Protein AF-A0A6M0L3K2-F1 (afdb_monomer_lite)

Foldseek 3Di:
DPPVVVVVVVVVVVVVVVVVVVVVVLVVVVVVVLVVLLVCLVLLVVCLVVCCVQLVLLSQQLCLPSVDPPVPSPLVVVLVQKDFDDPVSLVSNVVSVVCCLVPNDPSVVVSVLSQLVNLVSSCCCVPPVCPRDPVVVLSVCCNVPPVSVCVSSVRRIGGD

Secondary structure (DSSP, 8-state):
--HHHHHHHHHHHHHHHHHHHHHHHHHHHHHHHHHHHHHTHHHHHHHHHHHTTT-HHHHHHHHHHHT---TT--HHHHHHHEEEPPHHHHHHHHHHHHHHHHH--HHHHHHHHHHHHHHHHHHHHHHHSS----HHHHHHHHHH-HHHHHHHHTT-EEE-

Structure (mmCIF, N/CA/C/O backbone):
data_AF-A0A6M0L3K2-F1
#
_entry.id   AF-A0A6M0L3K2-F1
#
loop_
_atom_site.group_PDB
_atom_site.id
_atom_site.type_symbol
_atom_site.label_atom_id
_atom_site.label_alt_id
_atom_site.label_comp_id
_atom_site.label_asym_id
_atom_site.label_entity_id
_atom_site.label_seq_id
_atom_site.pdbx_PDB_ins_code
_atom_site.Cartn_x
_atom_site.Cartn_y
_atom_site.Cartn_z
_atom_site.occupancy
_atom_site.B_iso_or_equiv
_atom_site.auth_seq_id
_atom_site.auth_comp_id
_atom_site.auth_asym_id
_atom_site.auth_atom_id
_atom_site.pdbx_PDB_model_num
ATOM 1 N N . MET A 1 1 ? 37.541 -5.370 -39.961 1.00 58.31 1 MET A N 1
ATOM 2 C CA . MET A 1 1 ? 36.254 -4.844 -39.456 1.00 58.31 1 MET A CA 1
ATOM 3 C C . MET A 1 1 ? 36.089 -3.457 -40.058 1.00 58.31 1 MET A C 1
ATOM 5 O O . MET A 1 1 ? 36.975 -2.643 -39.844 1.00 58.31 1 MET A O 1
ATOM 9 N N . ASN A 1 2 ? 35.076 -3.209 -40.896 1.00 75.19 2 ASN A N 1
ATOM 10 C CA . ASN A 1 2 ? 34.897 -1.881 -41.502 1.00 75.19 2 ASN A CA 1
ATOM 11 C C . ASN A 1 2 ? 34.594 -0.849 -40.405 1.00 75.19 2 ASN A C 1
ATOM 13 O O . ASN A 1 2 ? 33.844 -1.154 -39.478 1.00 75.19 2 ASN A O 1
ATOM 17 N N . ASN A 1 3 ? 35.125 0.372 -40.529 1.00 82.06 3 ASN A N 1
ATOM 18 C CA . ASN A 1 3 ? 34.902 1.465 -39.567 1.00 82.06 3 ASN A CA 1
ATOM 19 C C . ASN A 1 3 ? 33.404 1.706 -39.289 1.00 82.06 3 ASN A C 1
ATOM 21 O O . ASN A 1 3 ? 33.018 2.002 -38.161 1.00 82.06 3 ASN A O 1
ATOM 25 N N . ALA A 1 4 ? 32.547 1.482 -40.292 1.00 82.12 4 ALA A N 1
ATOM 26 C CA . ALA A 1 4 ? 31.093 1.529 -40.154 1.00 82.12 4 ALA A CA 1
ATOM 27 C C . ALA A 1 4 ? 30.535 0.458 -39.194 1.00 82.12 4 ALA A C 1
ATOM 29 O O . ALA A 1 4 ? 29.686 0.757 -38.361 1.00 82.12 4 ALA A O 1
ATOM 30 N N . SER A 1 5 ? 31.035 -0.779 -39.257 1.00 84.06 5 SER A N 1
ATOM 31 C CA . SER A 1 5 ? 30.609 -1.871 -38.371 1.00 84.06 5 SER A CA 1
ATOM 32 C C . SER A 1 5 ? 31.035 -1.628 -36.920 1.00 84.06 5 SER A C 1
ATO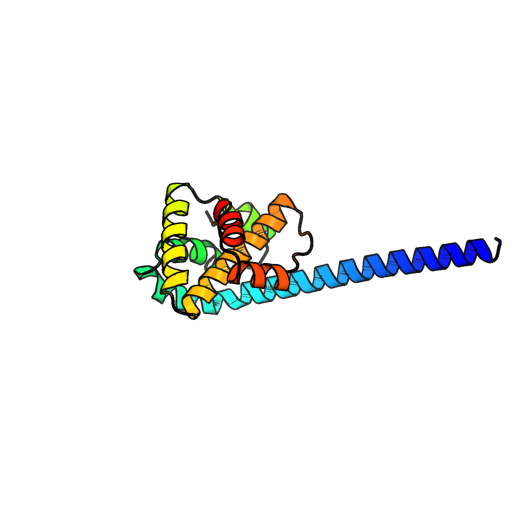M 34 O O . SER A 1 5 ? 30.291 -1.956 -36.000 1.00 84.06 5 SER A O 1
ATOM 36 N N . PHE A 1 6 ? 32.207 -1.018 -36.713 1.00 87.38 6 PHE A N 1
ATOM 37 C CA . PHE A 1 6 ? 32.674 -0.621 -35.383 1.00 87.38 6 PHE A CA 1
ATOM 38 C C . PHE A 1 6 ? 31.816 0.507 -34.791 1.00 87.38 6 PHE A C 1
ATOM 40 O O . PHE A 1 6 ? 31.393 0.410 -33.645 1.00 87.38 6 PHE A O 1
ATOM 47 N N . LEU A 1 7 ? 31.473 1.528 -35.585 1.00 89.25 7 LEU A N 1
ATOM 48 C CA . LEU A 1 7 ? 30.581 2.611 -35.150 1.00 89.25 7 LEU A CA 1
ATOM 49 C C . LEU A 1 7 ? 29.188 2.103 -34.758 1.00 89.25 7 LEU A C 1
ATOM 51 O O . LEU A 1 7 ? 28.664 2.498 -33.719 1.00 89.25 7 LEU A O 1
ATOM 55 N N . ILE A 1 8 ? 28.611 1.191 -35.546 1.00 90.44 8 ILE A N 1
ATOM 56 C CA . ILE A 1 8 ? 27.312 0.575 -35.231 1.00 90.44 8 ILE A CA 1
ATOM 57 C C . ILE A 1 8 ? 27.387 -0.196 -33.906 1.00 90.44 8 ILE A C 1
ATOM 59 O O . ILE A 1 8 ? 26.495 -0.061 -33.068 1.00 90.44 8 ILE A O 1
ATOM 63 N N . LEU A 1 9 ? 28.469 -0.951 -33.681 1.00 89.88 9 LEU A N 1
ATOM 64 C CA . LEU A 1 9 ? 28.700 -1.654 -32.419 1.00 89.88 9 LEU A CA 1
ATOM 65 C C . LEU A 1 9 ? 28.785 -0.672 -31.238 1.00 89.88 9 LEU A C 1
ATOM 67 O O . LEU A 1 9 ? 28.125 -0.886 -30.225 1.00 89.88 9 LEU A O 1
ATOM 71 N N . CYS A 1 10 ? 29.539 0.423 -31.368 1.00 89.62 10 CYS A N 1
ATOM 72 C CA . CYS A 1 10 ? 29.669 1.436 -30.317 1.00 89.62 10 CYS A CA 1
ATOM 73 C C . CYS A 1 10 ? 28.333 2.107 -29.968 1.00 89.62 10 CYS A C 1
ATOM 75 O O . CYS A 1 10 ? 28.035 2.305 -28.787 1.00 89.62 10 CYS A O 1
ATOM 77 N N . ILE A 1 11 ? 27.509 2.422 -30.972 1.00 91.31 11 ILE A N 1
ATOM 78 C CA . ILE A 1 11 ? 26.171 2.992 -30.761 1.00 91.31 11 ILE A CA 1
ATOM 79 C C . ILE A 1 11 ? 25.283 1.982 -30.031 1.00 91.31 11 ILE A C 1
ATOM 81 O O . ILE A 1 11 ? 24.643 2.328 -29.039 1.00 91.31 11 ILE A O 1
ATOM 85 N N . PHE A 1 12 ? 25.284 0.721 -30.471 1.00 92.50 12 PHE A N 1
ATOM 86 C CA . PHE A 1 12 ? 24.485 -0.328 -29.843 1.00 92.50 12 PHE A CA 1
ATOM 87 C C . PHE A 1 12 ? 24.878 -0.545 -28.377 1.00 92.50 12 PHE A C 1
ATOM 89 O O . PHE A 1 12 ? 24.018 -0.559 -27.498 1.00 92.50 12 PHE A O 1
ATOM 96 N N . VAL A 1 13 ? 26.180 -0.636 -28.097 1.00 92.06 13 VAL A N 1
ATOM 97 C CA . VAL A 1 13 ? 26.710 -0.784 -26.737 1.00 92.06 13 VAL A CA 1
ATOM 98 C C . VAL A 1 13 ? 26.298 0.401 -25.860 1.00 92.06 13 VAL A 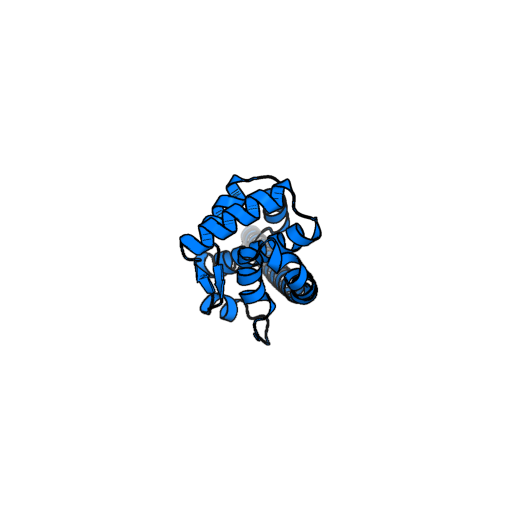C 1
ATOM 100 O O . VAL A 1 13 ? 25.802 0.193 -24.754 1.00 92.06 13 VAL A O 1
ATOM 103 N N . THR A 1 14 ? 26.412 1.631 -26.366 1.00 90.31 14 THR A N 1
ATOM 104 C CA . THR A 1 14 ? 25.985 2.841 -25.642 1.00 90.31 14 THR A CA 1
ATOM 105 C C . THR A 1 14 ? 24.496 2.803 -25.290 1.00 90.31 14 THR A C 1
ATOM 107 O O . THR A 1 14 ? 24.129 3.093 -24.153 1.00 90.31 14 THR A O 1
ATOM 110 N N . ILE A 1 15 ? 23.633 2.393 -26.226 1.00 92.00 15 ILE A N 1
ATOM 111 C CA . ILE A 1 15 ? 22.187 2.271 -25.981 1.00 92.00 15 ILE A CA 1
ATOM 112 C C . ILE A 1 15 ? 21.904 1.208 -24.914 1.00 92.00 15 ILE A C 1
ATOM 114 O O . ILE A 1 15 ? 21.104 1.446 -24.010 1.00 92.00 15 ILE A O 1
ATOM 118 N N . VAL A 1 16 ? 22.570 0.052 -24.982 1.00 91.19 16 VAL A N 1
ATOM 119 C CA . VAL A 1 16 ? 22.402 -1.022 -23.991 1.00 91.19 16 VAL A CA 1
ATOM 120 C C . VAL A 1 16 ? 22.804 -0.545 -22.595 1.00 91.19 16 VAL A C 1
ATOM 122 O O . VAL A 1 16 ? 22.042 -0.742 -21.646 1.00 91.19 16 VAL A O 1
ATOM 125 N N . PHE A 1 17 ? 23.953 0.125 -22.465 1.00 90.00 17 PHE A N 1
ATOM 126 C CA . PHE A 1 17 ? 24.386 0.698 -21.189 1.00 90.00 17 PHE A CA 1
ATOM 127 C C . PHE A 1 17 ? 23.417 1.764 -20.678 1.00 90.00 17 PHE A C 1
ATOM 129 O O . PHE A 1 17 ? 23.068 1.737 -19.504 1.00 90.00 17 PHE A O 1
ATOM 136 N N . TYR A 1 18 ? 22.916 2.641 -21.549 1.00 87.12 18 TYR A N 1
ATOM 137 C CA . TYR A 1 18 ? 21.934 3.663 -21.182 1.00 87.12 18 TYR A CA 1
ATOM 138 C C . TYR A 1 18 ? 20.624 3.058 -20.651 1.00 87.12 18 TYR A C 1
ATOM 140 O O . TYR A 1 18 ? 20.119 3.461 -19.603 1.00 87.12 18 TYR A O 1
ATOM 148 N N . VAL A 1 19 ? 20.083 2.042 -21.333 1.00 85.06 19 VAL A N 1
ATOM 149 C CA . VAL A 1 19 ? 18.868 1.339 -20.886 1.00 85.06 19 VAL A CA 1
ATOM 150 C C . VAL A 1 19 ? 19.107 0.615 -19.559 1.00 85.06 19 VAL A C 1
ATOM 152 O O . VAL A 1 19 ? 18.236 0.620 -18.681 1.00 85.06 19 VAL A O 1
ATOM 155 N N . TRP A 1 20 ? 20.279 -0.000 -19.387 1.00 84.62 20 TRP A N 1
ATOM 156 C CA . TRP A 1 20 ? 20.638 -0.667 -18.139 1.00 84.62 20 TRP A CA 1
ATOM 157 C C . TRP A 1 20 ? 20.762 0.327 -16.981 1.00 84.62 20 TRP A C 1
ATOM 159 O O . TRP A 1 20 ? 20.172 0.095 -15.924 1.00 84.62 20 TRP A O 1
ATOM 169 N N . ASP A 1 21 ? 21.448 1.446 -17.189 1.00 81.75 21 ASP A N 1
ATOM 170 C CA . ASP A 1 21 ? 21.646 2.486 -16.184 1.00 81.75 21 ASP A CA 1
ATOM 171 C C . ASP A 1 21 ? 20.311 3.084 -15.713 1.00 81.75 21 ASP A C 1
ATOM 173 O O . ASP A 1 21 ? 20.008 3.083 -14.517 1.00 81.75 21 ASP A O 1
ATOM 177 N N . ILE A 1 22 ? 19.418 3.432 -16.649 1.00 80.88 22 ILE A N 1
ATOM 178 C CA . ILE A 1 22 ? 18.051 3.874 -16.325 1.00 80.88 22 ILE A CA 1
ATOM 179 C C . ILE A 1 22 ? 17.296 2.819 -15.512 1.00 80.88 22 ILE A C 1
ATOM 181 O O . ILE A 1 22 ? 16.577 3.151 -14.565 1.00 80.88 22 ILE A O 1
ATOM 185 N N . SER A 1 23 ? 17.432 1.542 -15.873 1.00 75.44 23 SER A N 1
ATOM 186 C CA . SER A 1 23 ? 16.787 0.444 -15.151 1.00 75.44 23 SER A CA 1
ATOM 187 C C . SER A 1 23 ? 17.298 0.335 -13.710 1.00 75.44 23 SER A C 1
ATOM 189 O O . SER A 1 23 ? 16.500 0.173 -12.784 1.00 75.44 23 SER A O 1
ATOM 191 N N . GLN A 1 24 ? 18.609 0.476 -13.490 1.00 77.75 24 GLN A N 1
ATOM 192 C CA . GLN A 1 24 ? 19.199 0.454 -12.148 1.00 77.75 24 GLN A CA 1
ATOM 193 C C . GLN A 1 24 ? 18.805 1.682 -11.328 1.00 77.75 24 GLN A C 1
ATOM 195 O O . GLN A 1 24 ? 18.387 1.533 -10.178 1.00 77.75 24 GLN A O 1
ATOM 200 N N . HIS A 1 25 ? 18.843 2.877 -11.919 1.00 75.25 25 HIS A N 1
ATOM 201 C CA . HIS A 1 25 ? 18.400 4.104 -11.261 1.00 75.25 25 HIS A CA 1
ATOM 202 C C . HIS A 1 25 ? 16.946 4.012 -10.798 1.00 75.25 25 HIS A C 1
ATOM 204 O O . HIS A 1 25 ? 16.644 4.301 -9.638 1.00 75.25 25 HIS A O 1
ATOM 210 N N . ARG A 1 26 ? 16.049 3.523 -11.661 1.00 71.75 26 ARG A N 1
ATOM 211 C CA . ARG A 1 26 ? 14.638 3.312 -11.310 1.00 71.75 26 ARG A CA 1
ATOM 212 C C . ARG A 1 26 ? 14.461 2.295 -10.181 1.00 71.75 26 ARG A C 1
ATOM 214 O O . ARG A 1 26 ? 13.671 2.531 -9.270 1.00 71.75 26 ARG A O 1
ATOM 221 N N . LYS A 1 27 ? 15.210 1.185 -10.193 1.00 72.38 27 LYS A N 1
ATOM 222 C CA . LYS A 1 27 ? 15.184 0.195 -9.099 1.00 72.38 27 LYS A CA 1
ATOM 223 C C . LYS A 1 27 ? 15.621 0.805 -7.769 1.00 72.38 27 LYS A C 1
ATOM 225 O O . LYS A 1 27 ? 14.982 0.556 -6.748 1.00 72.38 27 LYS A O 1
ATOM 230 N N . THR A 1 28 ? 16.685 1.602 -7.774 1.00 75.06 28 THR A N 1
ATOM 231 C CA . THR A 1 28 ? 17.191 2.275 -6.571 1.00 75.06 28 THR A CA 1
ATOM 232 C C . THR A 1 28 ? 16.188 3.294 -6.040 1.00 75.06 28 THR A C 1
ATOM 234 O O . THR A 1 28 ? 15.913 3.295 -4.841 1.00 75.06 28 THR A O 1
ATOM 237 N N . LEU A 1 29 ? 15.575 4.091 -6.922 1.00 74.62 29 LEU A N 1
ATOM 238 C CA . LEU A 1 29 ? 14.539 5.054 -6.547 1.00 74.62 29 LEU A CA 1
ATOM 239 C C . LEU A 1 29 ? 13.332 4.362 -5.899 1.00 74.62 29 LEU A C 1
ATOM 241 O O . LEU A 1 29 ? 12.900 4.772 -4.826 1.00 74.62 29 LEU A O 1
ATOM 245 N N . ASN A 1 30 ? 12.849 3.262 -6.482 1.00 72.00 30 ASN A N 1
ATOM 246 C CA . ASN A 1 30 ? 11.739 2.493 -5.912 1.00 72.00 30 ASN A CA 1
ATOM 247 C C . ASN A 1 30 ? 12.063 1.938 -4.525 1.00 72.00 30 ASN A C 1
ATOM 249 O O . ASN A 1 30 ? 11.224 1.996 -3.631 1.00 72.00 30 ASN A O 1
ATOM 253 N N . ARG A 1 31 ? 13.280 1.417 -4.320 1.00 75.25 31 ARG A N 1
ATOM 254 C CA . ARG A 1 31 ? 13.718 0.938 -2.999 1.00 75.25 31 ARG A CA 1
ATOM 255 C C . ARG A 1 31 ? 13.771 2.074 -1.980 1.00 75.25 31 ARG A C 1
ATOM 257 O O . ARG A 1 31 ? 13.347 1.883 -0.844 1.00 75.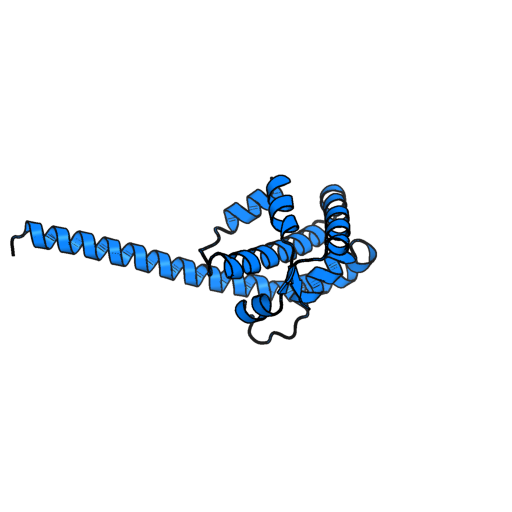25 31 ARG A O 1
ATOM 264 N N . ALA A 1 32 ? 14.269 3.244 -2.380 1.00 77.38 32 ALA A N 1
ATOM 265 C CA . ALA A 1 32 ? 14.300 4.423 -1.521 1.00 77.38 32 ALA A CA 1
ATOM 266 C C . ALA A 1 32 ? 12.881 4.895 -1.161 1.00 77.38 32 ALA A C 1
ATOM 268 O O . ALA A 1 32 ? 12.600 5.136 0.008 1.00 77.38 32 ALA A O 1
ATOM 269 N N . MET A 1 33 ? 11.970 4.945 -2.135 1.00 77.94 33 MET A N 1
ATOM 270 C CA . MET A 1 33 ? 10.567 5.308 -1.914 1.00 77.94 33 MET A CA 1
ATOM 271 C C . MET A 1 33 ? 9.851 4.313 -1.005 1.00 77.94 33 MET A C 1
ATOM 273 O O . MET A 1 33 ? 9.175 4.727 -0.071 1.00 77.94 33 MET A O 1
ATOM 277 N N . LEU A 1 34 ? 10.041 3.009 -1.221 1.00 78.50 34 LEU A N 1
ATOM 278 C CA . LEU A 1 34 ? 9.493 1.972 -0.351 1.00 78.50 34 LEU A CA 1
ATOM 279 C C . LEU A 1 34 ? 9.995 2.147 1.089 1.00 78.50 34 LEU A C 1
ATOM 281 O O . LEU A 1 34 ? 9.216 2.065 2.033 1.00 78.50 34 LEU A O 1
ATOM 285 N N . LYS A 1 35 ? 11.285 2.454 1.266 1.00 81.25 35 LYS A N 1
ATOM 286 C CA . LYS A 1 35 ? 11.860 2.735 2.585 1.00 81.25 35 LYS A CA 1
ATOM 287 C C . LYS A 1 35 ? 11.208 3.956 3.242 1.00 81.25 35 LYS A C 1
ATOM 289 O O . LYS A 1 35 ? 10.832 3.878 4.407 1.00 81.25 35 LYS A O 1
ATOM 294 N N . VAL A 1 36 ? 11.041 5.057 2.508 1.00 83.62 36 VAL A N 1
ATOM 295 C CA . VAL A 1 36 ? 10.371 6.272 3.013 1.00 83.62 36 VAL A CA 1
ATOM 296 C C . VAL A 1 36 ? 8.912 5.984 3.377 1.00 83.62 36 VAL A C 1
ATOM 298 O O . VAL A 1 36 ? 8.459 6.373 4.452 1.00 83.62 36 VAL A O 1
ATOM 301 N N . HIS A 1 37 ? 8.198 5.235 2.534 1.00 86.44 37 HIS A N 1
ATOM 302 C CA . HIS A 1 37 ? 6.824 4.793 2.782 1.00 86.44 37 HIS A CA 1
ATOM 303 C C . HIS A 1 37 ? 6.704 4.043 4.113 1.00 86.44 37 HIS A C 1
ATOM 305 O O . HIS A 1 37 ? 5.862 4.379 4.946 1.00 86.44 37 HIS A O 1
ATOM 311 N N . TRP A 1 38 ? 7.591 3.079 4.369 1.00 84.25 38 TRP A N 1
ATOM 312 C CA . TRP A 1 38 ? 7.586 2.326 5.627 1.00 84.25 38 TRP A CA 1
ATOM 313 C C . TRP A 1 38 ? 8.081 3.130 6.826 1.00 84.25 38 TRP A C 1
ATOM 315 O O . TRP A 1 38 ? 7.626 2.879 7.937 1.00 84.25 38 TRP A O 1
ATOM 325 N N . GLN A 1 39 ? 8.940 4.132 6.641 1.00 83.94 39 GLN A N 1
ATOM 326 C CA . GLN A 1 39 ? 9.288 5.068 7.716 1.00 83.94 39 GLN A CA 1
ATOM 327 C C . GLN A 1 39 ? 8.084 5.924 8.136 1.00 83.94 39 GLN A C 1
ATOM 329 O O . GLN A 1 39 ? 7.902 6.191 9.325 1.00 83.94 39 GLN A O 1
ATOM 334 N N . HIS A 1 40 ? 7.210 6.274 7.189 1.00 85.69 40 HIS A N 1
ATOM 335 C CA . HIS A 1 40 ? 5.997 7.047 7.456 1.00 85.69 40 HIS A CA 1
ATOM 336 C C . HIS A 1 40 ? 4.955 6.291 8.308 1.00 85.69 40 HIS A C 1
ATOM 338 O O . HIS A 1 40 ? 4.051 6.906 8.874 1.00 85.69 40 HIS A O 1
ATOM 344 N N . LYS A 1 41 ? 5.113 4.973 8.516 1.00 86.50 41 LYS A N 1
ATOM 345 C CA . LYS A 1 41 ? 4.198 4.168 9.349 1.00 86.50 41 LYS A CA 1
ATOM 346 C C . LYS A 1 41 ? 4.092 4.652 10.800 1.00 86.50 41 LYS A C 1
ATOM 348 O O . LYS A 1 41 ? 3.086 4.389 11.452 1.00 86.50 41 LYS A O 1
ATOM 353 N N . ILE A 1 42 ? 5.108 5.351 11.321 1.00 84.94 42 ILE A N 1
ATOM 354 C CA . ILE A 1 42 ? 5.081 5.925 12.679 1.00 84.94 42 ILE A CA 1
ATOM 355 C C . ILE A 1 42 ? 4.007 7.013 12.776 1.00 84.94 42 ILE A C 1
ATOM 357 O O . ILE A 1 42 ? 3.192 6.974 13.695 1.00 84.94 42 ILE A O 1
ATOM 361 N N . PHE A 1 43 ? 3.977 7.934 11.808 1.00 87.00 43 PHE A N 1
ATOM 362 C CA . PHE A 1 43 ? 2.953 8.976 11.713 1.00 87.00 43 PHE A CA 1
ATOM 363 C C . PHE A 1 43 ? 1.559 8.353 11.585 1.00 87.00 43 PHE A C 1
ATOM 365 O O . PHE A 1 43 ? 0.663 8.651 12.373 1.00 87.00 43 PHE A O 1
ATOM 372 N N . VAL A 1 44 ? 1.418 7.386 10.674 1.00 88.69 44 VAL A N 1
ATOM 373 C CA . VAL A 1 44 ? 0.164 6.652 10.455 1.00 88.69 44 VAL A CA 1
ATOM 374 C C . VAL A 1 44 ? -0.328 5.987 11.744 1.00 88.69 44 VAL A C 1
ATOM 376 O O . VAL A 1 44 ? -1.484 6.144 12.118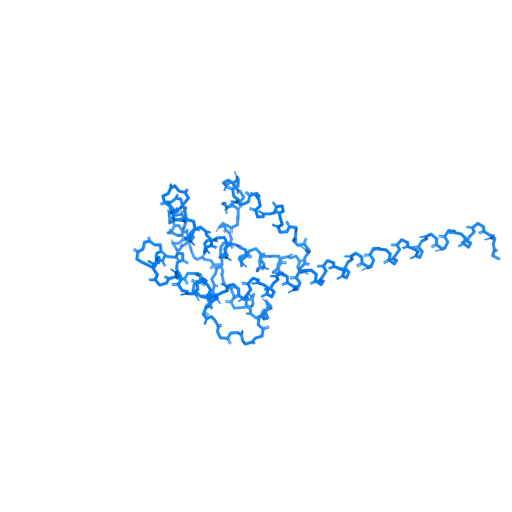 1.00 88.69 44 VAL A O 1
ATOM 379 N N . ASN A 1 45 ? 0.548 5.308 12.490 1.00 87.56 45 ASN A N 1
ATOM 380 C CA . ASN A 1 45 ? 0.187 4.650 13.750 1.00 87.56 45 ASN A CA 1
ATOM 381 C C . ASN A 1 45 ? -0.313 5.612 14.837 1.00 87.56 45 ASN A C 1
ATOM 383 O O . ASN A 1 45 ? -1.122 5.206 15.675 1.00 87.56 45 ASN A O 1
ATOM 387 N N . ILE A 1 46 ? 0.161 6.859 14.848 1.00 87.69 46 ILE A N 1
ATOM 388 C CA . IL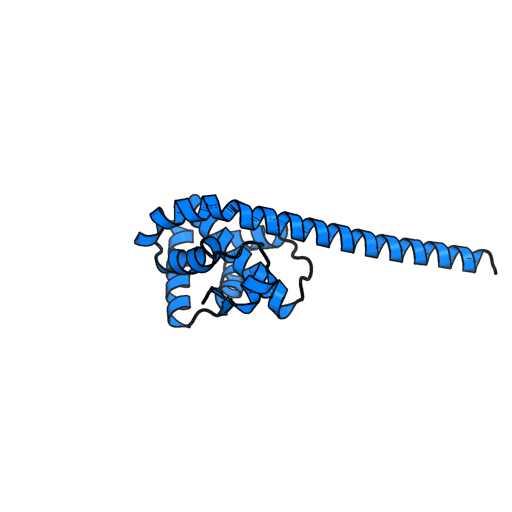E A 1 46 ? -0.313 7.884 15.785 1.00 87.69 46 ILE A CA 1
ATOM 389 C C . ILE A 1 46 ? -1.742 8.296 15.420 1.00 87.69 46 ILE A C 1
ATOM 391 O O . ILE A 1 46 ? -2.619 8.286 16.286 1.00 87.69 46 ILE A O 1
ATOM 395 N N . HIS A 1 47 ? -1.992 8.577 14.140 1.00 88.81 47 HIS A N 1
ATOM 396 C CA . HIS A 1 47 ? -3.298 9.037 13.661 1.00 88.81 47 HIS A CA 1
ATOM 397 C C . HIS A 1 47 ? -4.363 7.937 13.629 1.00 88.81 47 HIS A C 1
ATOM 399 O O . HIS A 1 47 ? -5.533 8.209 13.889 1.00 88.81 47 HIS A O 1
ATOM 405 N N . LEU A 1 48 ? -3.974 6.674 13.437 1.00 88.44 48 LEU A N 1
ATOM 406 C CA . LEU A 1 48 ? -4.906 5.542 13.472 1.00 88.44 48 LEU A CA 1
ATOM 407 C C . LEU A 1 48 ? -5.696 5.455 14.783 1.00 88.44 48 LEU A C 1
ATOM 409 O O . LEU A 1 48 ? -6.870 5.097 14.779 1.00 88.44 48 LEU A O 1
ATOM 413 N N . LYS A 1 49 ? -5.079 5.815 15.915 1.00 85.12 49 LYS A N 1
ATOM 414 C CA . LYS A 1 49 ? -5.763 5.812 17.219 1.00 85.12 49 LYS A CA 1
ATOM 415 C C . LYS A 1 49 ? -6.874 6.856 17.308 1.00 85.12 49 LYS A C 1
ATOM 417 O O . LYS A 1 49 ? -7.812 6.664 18.072 1.00 85.12 49 LYS A O 1
ATOM 422 N N . GLN A 1 50 ? -6.747 7.947 16.558 1.00 86.31 50 GLN A N 1
ATOM 423 C CA . GLN A 1 50 ? -7.690 9.063 16.563 1.00 86.31 50 GLN A CA 1
ATOM 424 C C . GLN A 1 50 ? -8.851 8.806 15.601 1.00 86.31 50 GLN A C 1
ATOM 426 O O . GLN A 1 50 ? -9.991 9.105 15.937 1.00 86.31 50 GLN A O 1
ATOM 431 N N . MET A 1 51 ? -8.576 8.197 14.443 1.00 87.81 51 MET A N 1
ATOM 432 C CA . MET A 1 51 ? -9.598 7.953 13.422 1.00 87.81 51 MET A CA 1
ATOM 433 C C . MET A 1 51 ? -10.386 6.651 13.620 1.00 87.81 51 MET A C 1
ATOM 435 O O . MET A 1 51 ? -11.412 6.473 12.978 1.00 87.81 51 MET A O 1
ATOM 439 N N . CYS A 1 52 ? -9.956 5.748 14.509 1.00 87.31 52 CYS A N 1
ATOM 440 C CA . CYS A 1 52 ? -10.601 4.443 14.721 1.00 87.31 52 CYS A CA 1
ATOM 441 C C . CYS A 1 52 ? -12.098 4.535 15.065 1.00 87.31 52 CYS A C 1
ATOM 443 O O . CYS A 1 52 ? -12.864 3.643 14.712 1.00 87.31 52 CYS A O 1
ATOM 445 N N . SER A 1 53 ? -12.531 5.615 15.720 1.00 86.12 53 SER A N 1
ATOM 446 C CA . SER A 1 53 ? -13.946 5.848 16.033 1.00 86.12 53 SER A CA 1
ATOM 447 C C . SER A 1 53 ? -14.779 6.325 14.840 1.00 86.12 53 SER A C 1
ATOM 449 O O . SER A 1 53 ? -15.989 6.122 14.849 1.00 86.12 53 SER A O 1
ATOM 451 N N . VAL A 1 54 ? -14.156 6.964 13.846 1.00 89.69 54 VAL A N 1
ATOM 452 C CA . VAL A 1 54 ? -14.832 7.577 12.688 1.00 89.69 54 VAL A CA 1
ATOM 453 C C . VAL A 1 54 ? -14.730 6.672 11.458 1.00 89.69 54 VAL A C 1
ATOM 455 O O . VAL A 1 54 ? -15.733 6.386 10.812 1.00 89.69 54 VAL A O 1
ATOM 458 N N . TYR A 1 55 ? -13.532 6.148 11.196 1.00 91.00 55 TYR A N 1
ATOM 459 C CA . TYR A 1 55 ? -13.194 5.273 10.073 1.00 91.00 55 TYR A CA 1
ATOM 460 C C . TYR A 1 55 ? -12.631 3.933 10.588 1.00 91.00 55 TYR A C 1
ATOM 462 O O . TYR A 1 55 ? -11.420 3.673 10.496 1.00 91.00 55 TYR A O 1
ATOM 470 N N . PRO A 1 56 ? -13.468 3.085 11.220 1.00 90.56 56 PRO A N 1
ATOM 471 C CA . PRO A 1 56 ? -13.018 1.860 11.876 1.00 90.56 56 PRO A CA 1
ATOM 472 C C . PRO A 1 56 ? -12.449 0.831 10.895 1.00 90.56 56 PRO A C 1
ATOM 474 O O . PRO A 1 56 ? -11.467 0.153 11.216 1.00 90.56 56 PRO A O 1
ATOM 477 N N . MET A 1 57 ? -13.022 0.707 9.696 1.00 91.44 57 MET A N 1
ATOM 478 C CA . MET A 1 57 ? -12.548 -0.245 8.701 1.00 91.44 57 MET A CA 1
ATOM 479 C C . MET A 1 57 ? -11.226 0.205 8.081 1.00 91.44 57 MET A C 1
ATOM 481 O O . MET A 1 57 ? -10.288 -0.596 8.024 1.00 91.44 57 MET A O 1
ATOM 485 N N . LEU A 1 58 ? -11.104 1.480 7.696 1.00 90.38 58 LEU A N 1
ATOM 486 C CA . LEU A 1 58 ? -9.841 2.061 7.230 1.00 90.38 58 LEU A CA 1
ATOM 487 C C . LEU A 1 58 ? -8.745 1.905 8.289 1.00 90.38 58 LEU A C 1
ATOM 489 O O . LEU A 1 58 ? -7.618 1.511 7.975 1.00 90.38 58 LEU A O 1
ATOM 493 N N . SER A 1 59 ? -9.093 2.130 9.556 1.00 91.12 59 SER A N 1
ATOM 494 C CA . SER A 1 59 ? -8.164 1.954 10.669 1.00 91.12 59 SER A CA 1
ATOM 495 C C . SER A 1 59 ? -7.682 0.517 10.795 1.00 91.12 59 SER A C 1
ATOM 497 O O . SER A 1 59 ? -6.481 0.268 10.890 1.00 91.12 59 SER A O 1
ATOM 499 N N . LYS A 1 60 ? -8.610 -0.444 10.746 1.00 90.38 60 LYS A N 1
ATOM 500 C CA . LYS A 1 60 ? -8.321 -1.879 10.834 1.00 90.38 60 LYS A CA 1
ATOM 501 C C . LYS A 1 60 ? -7.375 -2.332 9.721 1.00 90.38 60 LYS A C 1
ATOM 503 O O . LYS A 1 60 ? -6.361 -2.975 10.000 1.00 90.38 60 LYS A O 1
ATOM 508 N N . VAL A 1 61 ? -7.676 -1.996 8.465 1.00 90.06 61 VAL A N 1
ATOM 509 C CA . VAL A 1 61 ? -6.857 -2.448 7.325 1.00 90.06 61 VAL A CA 1
ATOM 510 C C . VAL A 1 61 ? -5.494 -1.780 7.307 1.00 90.06 61 VAL A C 1
ATOM 512 O O . VAL A 1 61 ? -4.495 -2.446 7.044 1.00 90.06 61 VAL A O 1
ATOM 515 N N . THR A 1 62 ? -5.418 -0.501 7.658 1.00 90.00 62 THR A N 1
ATOM 516 C CA . THR A 1 62 ? -4.149 0.226 7.694 1.00 90.00 62 THR A CA 1
ATOM 517 C C . THR A 1 62 ? -3.269 -0.263 8.840 1.00 90.00 62 THR A C 1
ATOM 519 O O . THR A 1 62 ? -2.089 -0.545 8.623 1.00 90.00 62 THR A O 1
ATOM 522 N N . ALA A 1 63 ? -3.853 -0.464 10.028 1.00 88.25 63 ALA A N 1
ATOM 523 C CA . ALA A 1 63 ? -3.163 -1.021 11.189 1.00 88.25 63 ALA A CA 1
ATOM 524 C C . ALA A 1 63 ? -2.581 -2.408 10.900 1.00 88.25 63 ALA A C 1
ATOM 526 O O . ALA A 1 63 ? -1.472 -2.702 11.352 1.00 88.25 63 ALA A O 1
ATOM 527 N N . SER A 1 64 ? -3.283 -3.228 10.101 1.00 87.62 64 SER A N 1
ATOM 528 C CA . SER A 1 64 ? -2.789 -4.551 9.700 1.00 87.62 64 SER A CA 1
ATOM 529 C C . SER A 1 64 ? -1.398 -4.467 9.064 1.00 87.62 64 SER A C 1
ATOM 531 O O . SER A 1 64 ? -0.540 -5.285 9.377 1.00 87.62 64 SER A O 1
ATOM 533 N N . PHE A 1 65 ? -1.124 -3.424 8.271 1.00 86.88 65 PHE A N 1
ATOM 534 C CA . PHE A 1 65 ? 0.182 -3.189 7.658 1.00 86.88 65 PHE A CA 1
ATOM 535 C C . PHE A 1 65 ? 1.143 -2.426 8.576 1.00 86.88 65 PHE A C 1
ATOM 537 O O . PHE A 1 65 ? 2.286 -2.851 8.762 1.00 86.88 65 PHE A O 1
ATOM 544 N N . SER A 1 66 ? 0.708 -1.303 9.153 1.00 83.88 66 SER A N 1
ATOM 545 C CA . SER A 1 66 ? 1.583 -0.369 9.876 1.00 83.88 66 SER A CA 1
ATOM 546 C C . SER A 1 66 ? 2.086 -0.899 11.225 1.00 83.88 66 SER A C 1
ATOM 548 O O . SER A 1 66 ? 3.136 -0.456 11.698 1.00 83.88 66 SER A O 1
ATOM 550 N N . GLN A 1 67 ? 1.367 -1.843 11.843 1.00 81.06 67 GLN A N 1
ATOM 551 C CA . GLN A 1 67 ? 1.731 -2.473 13.122 1.00 81.06 67 GLN A CA 1
ATOM 552 C C . GLN A 1 67 ? 2.366 -3.859 12.955 1.00 81.06 67 GLN A C 1
ATOM 554 O O . GLN A 1 67 ? 2.721 -4.508 13.943 1.00 81.06 67 GLN A O 1
ATOM 559 N N . SER A 1 68 ? 2.535 -4.327 11.717 1.00 74.56 68 SER A N 1
ATOM 560 C CA . SER A 1 68 ? 3.181 -5.609 11.454 1.00 74.56 68 SER A CA 1
ATOM 561 C C . SER A 1 68 ? 4.633 -5.606 11.964 1.00 74.56 68 SER A C 1
ATOM 563 O O . SER A 1 68 ? 5.412 -4.688 11.702 1.00 74.56 68 SER A O 1
ATOM 565 N N . LYS A 1 69 ? 5.031 -6.656 12.702 1.00 63.44 69 LYS A N 1
ATOM 566 C CA . LYS A 1 69 ? 6.408 -6.847 13.218 1.00 63.44 69 LYS A CA 1
ATOM 567 C C . LYS A 1 69 ? 7.401 -7.281 12.128 1.00 63.44 69 LYS A C 1
ATOM 569 O O . LYS A 1 69 ? 8.361 -7.994 12.411 1.00 63.44 69 LYS A O 1
ATOM 574 N N . LEU A 1 70 ? 7.166 -6.892 10.879 1.00 63.06 70 LEU A N 1
ATOM 575 C CA . LEU A 1 70 ? 8.011 -7.239 9.744 1.00 63.06 70 LEU A CA 1
ATOM 576 C C . LEU A 1 70 ? 9.312 -6.436 9.862 1.00 63.06 70 LEU A C 1
ATOM 578 O O . LEU A 1 70 ? 9.400 -5.289 9.437 1.00 63.06 70 LEU A O 1
ATOM 582 N N . GLN A 1 71 ? 10.309 -7.033 10.522 1.00 48.06 71 GLN A N 1
ATOM 583 C CA . GLN A 1 71 ? 11.560 -6.382 10.930 1.00 48.06 71 GLN A CA 1
ATOM 584 C C . GLN A 1 71 ? 12.449 -5.927 9.764 1.00 48.06 71 GLN A C 1
ATOM 586 O O . GLN A 1 71 ? 13.401 -5.194 10.004 1.00 48.06 71 GLN A O 1
ATOM 591 N N . ASN A 1 72 ? 12.136 -6.310 8.521 1.00 51.50 72 ASN A N 1
ATOM 592 C CA . ASN A 1 72 ? 12.972 -6.011 7.357 1.00 51.50 72 ASN A CA 1
ATOM 593 C C . ASN A 1 72 ? 12.271 -5.262 6.216 1.00 51.50 72 ASN A C 1
ATOM 595 O O . ASN A 1 72 ? 12.827 -5.232 5.120 1.00 51.50 72 ASN A O 1
ATOM 599 N N . ASP A 1 73 ? 11.077 -4.682 6.427 1.00 54.59 73 ASP A N 1
ATOM 600 C CA . ASP A 1 73 ? 10.323 -3.952 5.380 1.00 54.59 73 ASP A CA 1
ATOM 601 C C . ASP A 1 73 ? 10.292 -4.724 4.034 1.00 54.59 73 ASP A C 1
ATOM 603 O O . ASP A 1 73 ? 10.296 -4.164 2.932 1.00 54.59 73 ASP A O 1
ATOM 607 N N . SER A 1 74 ? 10.324 -6.059 4.129 1.00 67.62 74 SER A N 1
ATOM 608 C CA . SER A 1 74 ? 10.394 -6.962 2.994 1.00 67.62 74 SER A CA 1
ATOM 609 C C . SER A 1 74 ? 9.016 -6.969 2.361 1.00 67.62 74 SER A C 1
ATOM 611 O O . SER A 1 74 ? 8.102 -7.653 2.822 1.00 67.62 74 SER A O 1
ATOM 613 N N . ILE A 1 75 ? 8.855 -6.187 1.293 1.00 70.88 75 ILE A N 1
ATOM 614 C CA . ILE A 1 75 ? 7.608 -6.152 0.525 1.00 70.88 75 ILE A CA 1
ATOM 615 C C . ILE A 1 75 ? 7.181 -7.560 0.082 1.00 70.88 75 ILE A C 1
ATOM 617 O O . ILE A 1 75 ? 5.992 -7.828 0.002 1.00 70.88 75 ILE A O 1
ATOM 621 N N . GLN A 1 76 ? 8.128 -8.491 -0.104 1.00 73.75 76 GLN A N 1
ATOM 622 C CA . GLN A 1 76 ? 7.850 -9.911 -0.351 1.00 73.75 76 GLN A CA 1
ATOM 623 C C . GLN A 1 76 ? 7.041 -10.565 0.766 1.00 73.75 76 GLN A C 1
ATOM 625 O O . GLN A 1 76 ? 6.095 -11.299 0.491 1.00 73.75 76 GLN A O 1
ATOM 630 N N . GLU A 1 77 ? 7.406 -10.308 2.018 1.00 76.00 77 GLU A N 1
ATOM 631 C CA . GLU A 1 77 ? 6.746 -10.904 3.177 1.00 76.00 77 GLU A CA 1
ATOM 632 C C . GLU A 1 77 ? 5.374 -10.270 3.438 1.00 76.00 77 GLU A C 1
ATOM 634 O O . GLU A 1 77 ? 4.414 -10.957 3.782 1.00 76.00 77 GLU A O 1
ATOM 639 N N . ILE A 1 78 ? 5.251 -8.964 3.194 1.00 79.25 78 ILE A N 1
ATOM 640 C CA . ILE A 1 78 ? 3.962 -8.256 3.208 1.00 79.25 78 ILE A CA 1
ATOM 641 C C . ILE A 1 78 ? 3.045 -8.835 2.129 1.00 79.25 78 ILE A C 1
ATOM 643 O O . ILE A 1 78 ? 1.879 -9.136 2.374 1.00 79.25 78 ILE A O 1
ATOM 647 N N . VAL A 1 79 ? 3.580 -9.039 0.927 1.00 79.19 79 VAL A N 1
ATOM 648 C CA . VAL A 1 79 ? 2.837 -9.580 -0.208 1.00 79.19 79 VAL A CA 1
ATOM 649 C C . VAL A 1 79 ? 2.364 -11.003 0.059 1.00 79.19 79 VAL A C 1
ATOM 651 O O . VAL A 1 79 ? 1.195 -11.291 -0.209 1.00 79.19 79 VAL A O 1
ATOM 654 N N . SER A 1 80 ? 3.219 -11.874 0.599 1.00 78.19 80 SER A N 1
ATOM 655 C CA . SER A 1 80 ? 2.868 -13.277 0.853 1.00 78.19 80 SER A CA 1
ATOM 656 C C . SER A 1 80 ? 1.786 -13.438 1.923 1.00 78.19 80 SER A C 1
ATOM 658 O O . SER A 1 80 ? 0.987 -14.366 1.836 1.00 78.19 80 SER A O 1
ATOM 660 N N . ARG A 1 81 ? 1.718 -12.515 2.890 1.00 81.88 81 ARG A N 1
ATOM 661 C CA . ARG A 1 81 ? 0.708 -12.502 3.962 1.00 81.88 81 ARG A CA 1
ATOM 662 C C . ARG A 1 81 ? -0.525 -11.653 3.640 1.00 81.88 81 ARG A C 1
ATOM 664 O O . ARG A 1 81 ? -1.510 -11.698 4.372 1.00 81.88 81 ARG A O 1
ATOM 671 N N . SER A 1 82 ? -0.477 -10.869 2.564 1.00 83.44 82 SER A N 1
ATOM 672 C CA . SER A 1 82 ? -1.600 -10.028 2.149 1.00 83.44 82 SER A CA 1
ATOM 673 C C . SER A 1 82 ? -2.702 -10.843 1.477 1.00 83.44 82 SER A C 1
ATOM 675 O O . SER A 1 82 ? -2.461 -11.575 0.508 1.00 83.44 82 SER A O 1
ATOM 677 N N . LYS A 1 83 ? -3.938 -10.636 1.925 1.00 85.19 83 LYS A N 1
ATOM 678 C CA . LYS A 1 83 ? -5.152 -11.152 1.291 1.00 85.19 83 LYS A CA 1
ATOM 679 C C . LYS A 1 83 ? -5.993 -10.012 0.730 1.00 85.19 83 LYS A C 1
ATOM 681 O O . LYS A 1 83 ? -5.869 -8.870 1.166 1.00 85.19 83 LYS A O 1
ATOM 686 N N . LEU A 1 84 ? -6.815 -10.327 -0.268 1.00 85.88 84 LEU A N 1
ATOM 687 C CA . LEU A 1 84 ? -7.845 -9.398 -0.727 1.00 85.88 84 LEU A CA 1
ATOM 688 C C . LEU A 1 84 ? -8.872 -9.194 0.390 1.00 85.88 84 LEU A C 1
ATOM 690 O O . LEU A 1 84 ? -9.126 -10.109 1.174 1.00 85.88 84 LEU A O 1
ATOM 694 N N . LEU A 1 85 ? -9.449 -7.998 0.447 1.00 84.62 85 LEU A N 1
ATOM 695 C CA . LEU A 1 85 ? -10.569 -7.723 1.335 1.00 84.62 85 LEU A CA 1
ATOM 696 C C . LEU A 1 85 ? -11.803 -8.516 0.911 1.00 84.62 85 LEU A C 1
ATOM 698 O O . LEU A 1 85 ? -12.138 -8.590 -0.275 1.00 84.62 85 LEU A O 1
ATOM 702 N N . ASP A 1 86 ? -12.500 -9.058 1.905 1.00 85.62 86 ASP A N 1
ATOM 703 C CA . ASP A 1 86 ? -13.796 -9.691 1.707 1.00 85.62 86 ASP A CA 1
ATOM 704 C C . ASP A 1 86 ? -14.843 -8.637 1.302 1.00 85.62 86 ASP A C 1
ATOM 706 O O . ASP A 1 86 ? -14.690 -7.442 1.562 1.00 85.62 86 ASP A O 1
ATOM 710 N N . ILE A 1 87 ? -15.926 -9.068 0.650 1.00 83.06 87 ILE A N 1
ATOM 711 C CA . ILE A 1 87 ? -16.914 -8.162 0.032 1.00 83.06 87 ILE A CA 1
ATOM 712 C C . ILE A 1 87 ? -17.525 -7.189 1.053 1.00 83.06 87 ILE A C 1
ATOM 714 O O . ILE A 1 87 ? -17.683 -6.009 0.748 1.00 83.06 87 ILE A O 1
ATOM 718 N N . ILE A 1 88 ? -17.844 -7.673 2.257 1.00 84.88 88 ILE A N 1
ATOM 719 C CA . ILE A 1 88 ? -18.450 -6.875 3.335 1.00 84.88 88 ILE A CA 1
ATOM 720 C C . ILE A 1 88 ? -17.467 -5.803 3.817 1.00 84.88 88 ILE A C 1
ATOM 722 O O . ILE A 1 88 ? -17.779 -4.613 3.808 1.00 84.88 88 ILE A O 1
ATOM 726 N N . ASP A 1 89 ? -16.255 -6.237 4.154 1.00 86.50 89 ASP A N 1
ATOM 727 C CA . ASP A 1 89 ? -15.138 -5.401 4.589 1.00 86.50 89 ASP A CA 1
ATOM 728 C C . ASP A 1 89 ? -14.838 -4.304 3.541 1.00 86.50 89 ASP A C 1
ATOM 730 O O . ASP A 1 89 ? -14.683 -3.127 3.866 1.00 86.50 89 ASP A O 1
ATOM 734 N N . LYS A 1 90 ? -14.851 -4.659 2.255 1.00 85.81 90 LYS A N 1
ATOM 735 C CA . LYS A 1 90 ? -14.657 -3.724 1.141 1.00 85.81 90 LYS A CA 1
ATOM 736 C C . LYS A 1 90 ? -15.792 -2.707 0.996 1.00 85.81 90 LYS A C 1
ATOM 738 O O . LYS A 1 90 ? -15.530 -1.535 0.746 1.00 85.81 90 LYS A O 1
ATOM 743 N N . GLN A 1 91 ? -17.049 -3.130 1.126 1.00 86.69 91 GLN A N 1
ATOM 744 C CA . GLN A 1 91 ? -18.190 -2.212 1.058 1.00 86.69 91 GLN A CA 1
ATOM 745 C C . GLN A 1 91 ? -18.160 -1.195 2.199 1.00 86.69 91 GLN A C 1
ATOM 747 O O . GLN A 1 91 ? -18.463 -0.024 1.978 1.00 86.69 91 GLN A O 1
ATOM 752 N N . GLN A 1 92 ? -17.784 -1.634 3.400 1.00 88.50 92 GLN A N 1
ATOM 753 C CA . GLN A 1 92 ? -17.624 -0.742 4.540 1.00 88.50 92 GLN A CA 1
ATOM 754 C C . GLN A 1 92 ? -16.474 0.244 4.317 1.00 88.50 92 GLN A C 1
ATOM 756 O O . GLN A 1 92 ? -16.664 1.443 4.499 1.00 88.50 92 GLN A O 1
ATOM 761 N N . LEU A 1 93 ? -15.324 -0.239 3.838 1.00 89.50 93 LEU A N 1
ATOM 762 C CA . LEU A 1 93 ? -14.183 0.612 3.512 1.00 89.50 93 LEU A CA 1
ATOM 763 C C . LEU A 1 93 ? -14.534 1.674 2.459 1.00 89.50 93 LEU A C 1
ATOM 765 O O . LEU A 1 93 ? -14.183 2.834 2.626 1.00 89.50 93 LEU A O 1
ATOM 769 N N . ASN A 1 94 ? -15.259 1.306 1.399 1.00 87.12 94 ASN A N 1
ATOM 770 C CA . ASN A 1 94 ? -15.660 2.260 0.362 1.00 87.12 94 ASN A CA 1
ATOM 771 C C . ASN A 1 94 ? -16.576 3.364 0.906 1.00 87.12 94 ASN A C 1
ATOM 773 O O . ASN A 1 94 ? -16.387 4.523 0.559 1.00 87.12 94 ASN A O 1
ATOM 777 N N . LYS A 1 95 ? -17.523 3.021 1.788 1.00 88.88 95 LYS A N 1
ATOM 778 C CA . LYS A 1 95 ? -18.386 4.017 2.444 1.00 88.88 95 LYS A CA 1
ATOM 779 C C . LYS A 1 95 ? -17.583 4.981 3.313 1.00 88.88 95 LYS A C 1
ATOM 781 O O . LYS A 1 95 ? -17.824 6.180 3.266 1.00 88.88 95 LYS A O 1
ATOM 786 N N . GLU A 1 96 ? -16.634 4.454 4.086 1.00 91.06 96 GLU A N 1
ATOM 787 C CA . GLU A 1 96 ? -15.740 5.272 4.912 1.00 91.06 96 GLU A CA 1
ATOM 788 C C . GLU A 1 96 ? -14.867 6.196 4.052 1.00 91.06 96 GLU A C 1
ATOM 790 O O . GLU A 1 96 ? -14.641 7.340 4.426 1.00 91.06 96 GLU A O 1
ATOM 795 N N . ILE A 1 97 ? -14.420 5.738 2.880 1.00 88.69 97 ILE A N 1
ATOM 796 C CA . ILE A 1 97 ? -13.623 6.551 1.953 1.00 88.69 97 ILE A CA 1
ATOM 797 C C . ILE A 1 97 ? -14.461 7.639 1.285 1.00 88.69 97 ILE A C 1
ATOM 799 O O . ILE A 1 97 ? -13.972 8.757 1.152 1.00 88.69 97 ILE A O 1
ATOM 803 N N . ASP A 1 98 ? -15.691 7.340 0.860 1.00 87.81 98 ASP A N 1
ATOM 804 C CA . ASP A 1 98 ? -16.583 8.360 0.296 1.00 87.81 98 ASP A CA 1
ATOM 805 C C . ASP A 1 98 ? -16.810 9.493 1.319 1.00 87.81 98 ASP A C 1
ATOM 807 O O . ASP A 1 98 ? -16.620 10.659 0.977 1.00 87.81 98 ASP A O 1
ATOM 811 N N . ASP A 1 99 ? -17.083 9.161 2.588 1.00 89.44 99 ASP A N 1
ATOM 812 C CA . ASP A 1 99 ? -17.211 10.163 3.659 1.00 89.44 99 ASP A CA 1
ATOM 813 C C . ASP A 1 99 ? -15.894 10.908 3.941 1.00 89.44 99 ASP A C 1
ATOM 815 O O . ASP A 1 99 ? -15.878 12.132 4.051 1.00 89.44 99 ASP A O 1
ATOM 819 N N . LEU A 1 100 ? -14.762 10.202 3.991 1.00 90.50 100 LEU A N 1
ATOM 820 C CA . LEU A 1 100 ? -13.442 10.799 4.214 1.00 90.50 100 LEU A CA 1
ATOM 821 C C . LEU A 1 100 ? -13.036 11.779 3.103 1.00 90.50 100 LEU A C 1
ATOM 823 O O . LEU A 1 100 ? -12.361 12.776 3.367 1.00 90.50 100 LEU A O 1
ATOM 827 N N . MET A 1 101 ? -13.438 11.525 1.858 1.00 84.44 101 MET A N 1
ATOM 828 C CA . MET A 1 101 ? -13.162 12.435 0.746 1.00 84.44 101 MET A CA 1
ATOM 829 C C . MET A 1 101 ? -13.995 13.721 0.826 1.00 84.44 101 MET A C 1
ATOM 831 O O . MET A 1 101 ? -13.507 14.770 0.402 1.00 84.44 101 MET A O 1
ATOM 835 N N . GLU A 1 102 ? -15.214 13.648 1.361 1.00 87.00 102 GLU A N 1
ATOM 836 C CA . GLU A 1 102 ? -16.125 14.792 1.491 1.00 87.00 102 GLU A CA 1
ATOM 837 C C . GLU A 1 102 ? -15.869 15.603 2.769 1.00 87.00 102 GLU A C 1
ATOM 839 O O . GLU A 1 102 ? -15.818 16.832 2.719 1.00 87.00 102 GLU A O 1
ATOM 844 N N . ASN A 1 103 ? -15.653 14.922 3.897 1.00 87.38 103 ASN A N 1
ATOM 845 C CA . ASN A 1 103 ? -15.677 15.511 5.240 1.00 87.38 103 ASN A CA 1
ATOM 846 C C . ASN A 1 103 ? -14.387 15.278 6.049 1.00 87.38 103 ASN A C 1
ATOM 848 O O . ASN A 1 103 ? -14.223 15.858 7.124 1.00 87.38 103 ASN A O 1
ATOM 852 N N . GLY A 1 104 ? -13.476 14.431 5.563 1.00 86.31 104 GLY A N 1
ATOM 853 C CA . GLY A 1 104 ? -12.286 14.010 6.303 1.00 86.31 104 GLY A CA 1
ATOM 854 C C . GLY A 1 104 ? -11.218 15.097 6.432 1.00 86.31 104 GLY A C 1
ATOM 855 O O . GLY A 1 104 ? -11.040 15.951 5.555 1.00 86.31 104 GLY A O 1
ATOM 856 N N . SER A 1 105 ? -10.457 15.039 7.527 1.00 89.56 105 SER A N 1
ATOM 857 C CA . SER A 1 105 ? -9.309 15.924 7.727 1.00 89.56 105 SER A CA 1
ATOM 858 C C . SER A 1 105 ? -8.157 15.566 6.780 1.00 89.56 105 SER A C 1
ATOM 860 O O . SER A 1 105 ? -8.053 14.434 6.305 1.00 89.56 105 SER A O 1
ATOM 862 N N . GLU A 1 106 ? -7.243 16.507 6.528 1.00 87.38 106 GLU A N 1
ATOM 863 C CA . GLU A 1 106 ? -6.047 16.228 5.713 1.00 87.38 106 GLU A CA 1
ATOM 864 C C . GLU A 1 106 ? -5.200 15.083 6.294 1.00 87.38 106 GLU A C 1
ATOM 866 O O . GLU A 1 106 ? -4.707 14.244 5.547 1.00 87.38 106 GLU A O 1
ATOM 871 N N . ASN A 1 107 ? -5.126 14.960 7.623 1.00 88.31 107 ASN A N 1
ATOM 872 C CA . ASN A 1 107 ? -4.399 13.862 8.267 1.00 88.31 107 ASN A CA 1
ATOM 873 C C . ASN A 1 107 ? -5.052 12.493 8.001 1.00 88.31 107 ASN A C 1
ATOM 875 O O . ASN A 1 107 ? -4.349 11.501 7.808 1.00 88.31 107 ASN A O 1
ATOM 879 N N . ASP A 1 108 ? -6.387 12.422 7.975 1.00 88.62 108 ASP A N 1
ATOM 880 C CA . ASP A 1 108 ? -7.101 11.173 7.675 1.00 88.62 108 ASP A CA 1
ATOM 881 C C . ASP A 1 108 ? -6.910 10.785 6.204 1.00 88.62 108 ASP A C 1
ATOM 883 O O . ASP A 1 108 ? -6.681 9.615 5.881 1.00 88.62 108 ASP A O 1
ATOM 887 N N . LYS A 1 109 ? -6.907 11.783 5.310 1.00 88.62 109 LYS A N 1
ATOM 888 C CA . LYS A 1 109 ? -6.574 11.598 3.892 1.00 88.62 109 LYS A CA 1
ATOM 889 C C . LYS A 1 109 ? -5.146 11.110 3.698 1.00 88.62 109 LYS A C 1
ATOM 891 O O . LYS A 1 109 ? -4.939 10.209 2.889 1.00 88.62 109 LYS A O 1
ATOM 896 N N . ASP A 1 110 ? -4.178 11.621 4.452 1.00 88.31 110 ASP A N 1
ATOM 897 C CA . ASP A 1 110 ? -2.793 11.143 4.395 1.00 88.31 110 ASP A CA 1
ATOM 898 C C . ASP A 1 110 ? -2.677 9.671 4.816 1.00 88.31 110 ASP A C 1
ATOM 900 O O . ASP A 1 110 ? -1.967 8.886 4.178 1.00 88.31 110 ASP A O 1
ATOM 904 N N . VAL A 1 111 ? -3.433 9.249 5.834 1.00 90.38 111 VAL A N 1
ATOM 905 C CA . VAL A 1 111 ? -3.490 7.836 6.237 1.00 90.38 111 VAL A CA 1
ATOM 906 C C . VAL A 1 111 ? -4.146 6.965 5.167 1.00 90.38 111 VAL A C 1
ATOM 908 O O . VAL A 1 111 ? -3.635 5.884 4.855 1.00 90.38 111 VAL A O 1
ATOM 911 N N . PHE A 1 112 ? -5.220 7.445 4.544 1.00 90.38 112 PHE A N 1
ATOM 912 C CA . PHE A 1 112 ? -5.829 6.773 3.401 1.00 90.38 112 PHE A CA 1
ATOM 913 C C . PHE A 1 112 ? -4.862 6.650 2.210 1.00 90.38 112 PHE A C 1
ATOM 915 O O . PHE A 1 112 ? -4.718 5.564 1.642 1.00 90.38 112 PHE A O 1
ATOM 922 N N . ILE A 1 113 ? -4.146 7.722 1.857 1.00 87.44 113 ILE A N 1
ATOM 923 C CA . ILE A 1 113 ? -3.135 7.721 0.789 1.00 87.44 113 ILE A CA 1
ATOM 924 C C . ILE A 1 113 ? -2.048 6.692 1.097 1.00 87.44 113 ILE A C 1
ATOM 926 O O . ILE A 1 113 ? -1.657 5.922 0.217 1.00 87.44 113 ILE A O 1
ATOM 930 N N . TRP A 1 114 ? -1.592 6.622 2.348 1.00 90.38 114 TRP A N 1
ATOM 931 C CA . TRP A 1 114 ? -0.611 5.629 2.767 1.00 90.38 114 TRP A CA 1
ATOM 932 C C . TRP A 1 114 ? -1.137 4.192 2.611 1.00 90.38 114 TRP A C 1
ATOM 934 O O . TRP A 1 114 ? -0.441 3.318 2.077 1.00 90.38 114 TRP A O 1
ATOM 944 N N . TYR A 1 115 ? -2.382 3.924 3.012 1.00 90.62 115 TYR A N 1
ATOM 945 C CA . TYR A 1 115 ? -3.014 2.620 2.797 1.00 90.62 115 TYR A CA 1
ATOM 946 C C . TYR A 1 115 ? -3.092 2.264 1.306 1.00 90.62 115 TYR A C 1
ATOM 948 O O . TYR A 1 115 ? -2.760 1.148 0.892 1.00 90.62 115 TYR A O 1
ATOM 956 N N . LEU A 1 116 ? -3.473 3.230 0.479 1.00 86.88 116 LEU A N 1
ATOM 957 C CA . LEU A 1 116 ? -3.670 3.015 -0.942 1.00 86.88 116 LEU A CA 1
ATOM 958 C C . LEU A 1 116 ? -2.340 2.781 -1.676 1.00 86.88 116 LEU A C 1
ATOM 960 O O . LEU A 1 116 ? -2.237 1.851 -2.481 1.00 86.88 116 LEU A O 1
ATOM 964 N N . LEU A 1 117 ? -1.293 3.539 -1.339 1.00 84.75 117 LEU A N 1
ATOM 965 C CA . LEU A 1 117 ? 0.070 3.289 -1.813 1.00 84.75 117 LEU A CA 1
ATOM 966 C C . LEU A 1 117 ? 0.548 1.889 -1.415 1.00 84.75 117 LEU A C 1
ATOM 968 O O . LEU A 1 117 ? 1.153 1.191 -2.228 1.00 84.75 117 LEU A O 1
ATOM 972 N N . THR A 1 118 ? 0.227 1.433 -0.202 1.00 87.50 118 THR A N 1
ATOM 973 C CA . THR A 1 118 ? 0.541 0.065 0.240 1.00 87.50 118 THR A CA 1
ATOM 974 C C . THR A 1 118 ? -0.139 -0.981 -0.650 1.00 87.50 118 THR A C 1
ATOM 976 O O . THR A 1 118 ? 0.513 -1.927 -1.099 1.00 87.50 118 THR A O 1
ATOM 979 N N . CYS A 1 119 ? -1.422 -0.794 -0.976 1.00 85.12 119 CYS A N 1
ATOM 980 C CA . CYS A 1 119 ? -2.149 -1.681 -1.889 1.00 85.12 119 CYS A CA 1
ATOM 981 C C . CYS A 1 119 ? -1.542 -1.690 -3.299 1.00 85.12 119 CYS A C 1
ATOM 983 O O . CYS A 1 119 ? -1.410 -2.756 -3.903 1.00 85.12 119 CYS A O 1
ATOM 985 N N . LEU A 1 120 ? -1.120 -0.527 -3.802 1.00 81.38 120 LEU A N 1
ATOM 986 C CA . LEU A 1 120 ? -0.434 -0.399 -5.088 1.00 81.38 120 LEU A CA 1
ATOM 987 C C . LEU A 1 120 ? 0.899 -1.149 -5.113 1.00 81.38 120 LEU A C 1
ATOM 989 O O . LEU A 1 120 ? 1.144 -1.919 -6.041 1.00 81.38 120 LEU A O 1
ATOM 993 N N . TRP A 1 121 ? 1.726 -0.999 -4.075 1.00 80.44 121 TRP A N 1
ATOM 994 C CA . TRP A 1 121 ? 2.973 -1.754 -3.943 1.00 80.44 121 TRP A CA 1
ATOM 995 C C . TRP A 1 121 ? 2.730 -3.264 -3.944 1.00 80.44 121 TRP A C 1
ATOM 997 O O . TRP A 1 121 ? 3.439 -3.998 -4.631 1.00 80.44 121 TRP A O 1
ATOM 1007 N N . ILE A 1 122 ? 1.709 -3.735 -3.224 1.00 82.06 122 ILE A N 1
ATOM 1008 C CA . ILE A 1 122 ? 1.344 -5.157 -3.194 1.00 82.06 122 ILE A CA 1
ATOM 1009 C C . ILE A 1 122 ? 0.873 -5.631 -4.570 1.00 82.06 122 ILE A C 1
ATOM 1011 O O . ILE A 1 122 ? 1.277 -6.704 -5.020 1.00 82.06 122 ILE A O 1
ATOM 1015 N N . GLN A 1 123 ? 0.042 -4.845 -5.255 1.00 79.06 123 GLN A N 1
ATOM 1016 C CA . GLN A 1 123 ? -0.462 -5.176 -6.583 1.00 79.06 123 GLN A CA 1
ATOM 1017 C C . GLN A 1 123 ? 0.672 -5.241 -7.616 1.00 79.06 123 GLN A C 1
ATOM 1019 O O . GLN A 1 123 ? 0.773 -6.225 -8.352 1.00 79.06 123 GLN A O 1
ATOM 1024 N N . ASP A 1 124 ? 1.542 -4.232 -7.658 1.00 77.19 124 ASP A N 1
ATOM 1025 C CA . ASP A 1 124 ? 2.686 -4.194 -8.573 1.00 77.19 124 ASP A CA 1
ATOM 1026 C C . ASP A 1 124 ? 3.654 -5.356 -8.304 1.00 77.19 124 ASP A C 1
ATOM 1028 O O . ASP A 1 124 ? 4.159 -6.003 -9.227 1.00 77.19 124 ASP A O 1
ATOM 1032 N N . TYR A 1 125 ? 3.843 -5.711 -7.032 1.00 76.75 125 TYR A N 1
ATOM 1033 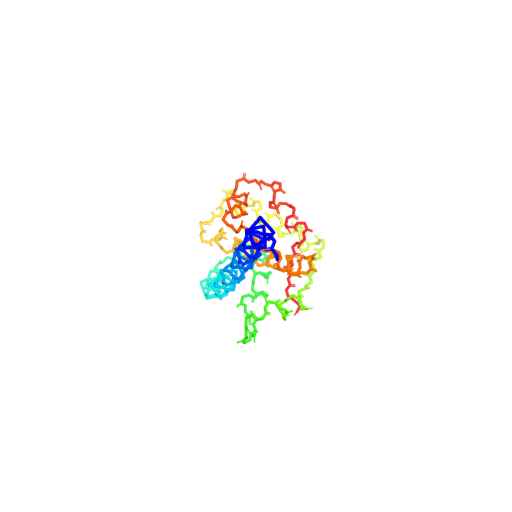C CA . TYR A 1 125 ? 4.652 -6.863 -6.661 1.00 76.75 125 TYR A CA 1
ATOM 1034 C C . TYR A 1 125 ? 4.010 -8.198 -7.080 1.00 76.75 125 TYR A C 1
ATOM 1036 O O . TYR A 1 125 ? 4.694 -9.039 -7.664 1.00 76.75 125 TYR A O 1
ATOM 1044 N N . LYS A 1 126 ? 2.708 -8.400 -6.816 1.00 73.00 126 LYS A N 1
ATOM 1045 C CA . LYS A 1 126 ? 1.985 -9.654 -7.117 1.00 73.00 126 LYS A CA 1
ATOM 1046 C C . LYS A 1 126 ? 1.817 -9.913 -8.612 1.00 73.00 126 LYS A C 1
ATOM 1048 O O . LYS A 1 126 ? 1.927 -11.060 -9.031 1.00 73.00 126 LYS A O 1
ATOM 1053 N N . TYR A 1 127 ? 1.519 -8.882 -9.401 1.00 70.88 127 TYR A N 1
ATOM 1054 C CA . TYR A 1 127 ? 1.098 -9.058 -10.798 1.00 70.88 127 TYR A CA 1
ATOM 1055 C C . TYR A 1 127 ? 2.130 -8.594 -11.826 1.00 70.88 127 TYR A C 1
ATOM 1057 O O . TYR A 1 127 ? 2.052 -8.989 -12.990 1.00 70.88 127 TYR A O 1
ATOM 1065 N N . HIS A 1 128 ? 3.084 -7.749 -11.431 1.00 64.75 128 HIS A N 1
ATOM 1066 C CA . HIS A 1 128 ? 4.001 -7.107 -12.374 1.00 64.75 128 HIS A CA 1
ATOM 1067 C C . HIS A 1 128 ? 5.480 -7.237 -11.999 1.00 64.75 128 HIS A C 1
ATOM 1069 O O . HIS A 1 128 ? 6.324 -6.710 -12.724 1.00 64.75 128 HIS A O 1
ATOM 1075 N N . HIS A 1 129 ? 5.810 -7.981 -10.935 1.00 59.62 129 HIS A N 1
ATOM 1076 C CA . HIS A 1 129 ? 7.183 -8.211 -10.475 1.00 59.62 129 HIS A CA 1
ATOM 1077 C C . HIS A 1 129 ? 7.993 -6.913 -10.332 1.00 59.62 129 HIS A C 1
ATOM 1079 O O . HIS A 1 129 ? 9.170 -6.865 -10.695 1.00 59.62 129 HIS A O 1
ATOM 1085 N N . MET A 1 130 ? 7.372 -5.870 -9.768 1.00 54.94 130 MET A N 1
ATOM 1086 C CA . MET A 1 130 ? 8.024 -4.584 -9.508 1.00 54.94 130 MET A CA 1
ATOM 1087 C C . MET A 1 130 ? 8.320 -3.788 -10.802 1.00 54.94 130 MET A C 1
ATOM 1089 O O . MET A 1 130 ? 9.435 -3.283 -11.002 1.00 54.94 130 MET A O 1
ATOM 1093 N N . LYS A 1 131 ? 7.340 -3.676 -11.716 1.00 50.53 131 LYS A N 1
ATOM 1094 C CA . LYS A 1 131 ? 7.458 -2.768 -12.868 1.00 50.53 131 LYS A CA 1
ATOM 1095 C C . LYS A 1 131 ? 7.301 -1.344 -12.355 1.00 50.53 131 LYS A C 1
ATOM 1097 O O . LYS A 1 131 ? 6.201 -0.879 -12.121 1.00 50.53 131 LYS A O 1
ATOM 1102 N N . VAL A 1 132 ? 8.442 -0.667 -12.238 1.00 50.41 132 VAL A N 1
ATOM 1103 C CA . VAL A 1 132 ? 8.622 0.743 -11.864 1.00 50.41 132 VAL A CA 1
ATOM 1104 C C . VAL A 1 132 ? 7.333 1.572 -11.884 1.00 50.41 132 VAL A C 1
ATOM 1106 O O . VAL A 1 132 ? 6.969 2.131 -12.921 1.00 50.41 132 VAL A O 1
ATOM 1109 N N . MET A 1 133 ? 6.676 1.678 -10.726 1.00 56.62 133 MET A N 1
ATOM 1110 C CA . MET A 1 133 ? 5.562 2.602 -10.544 1.00 56.62 133 MET A CA 1
ATOM 1111 C C . MET A 1 133 ? 6.059 4.035 -10.721 1.00 56.62 133 MET A C 1
ATOM 1113 O O . MET A 1 133 ? 7.004 4.467 -10.062 1.00 56.62 133 MET A O 1
ATOM 1117 N N . ASN A 1 134 ? 5.405 4.796 -11.597 1.00 59.69 134 ASN A N 1
ATOM 1118 C CA . ASN A 1 134 ? 5.578 6.243 -11.629 1.00 59.69 134 ASN A CA 1
ATOM 1119 C C . ASN A 1 134 ? 4.658 6.867 -10.572 1.00 59.69 134 ASN A C 1
ATOM 1121 O O . ASN A 1 134 ? 3.550 7.303 -10.874 1.00 59.69 134 ASN A O 1
ATOM 1125 N N . ILE A 1 135 ? 5.118 6.830 -9.321 1.00 56.12 135 ILE A N 1
ATOM 1126 C CA . ILE A 1 135 ? 4.314 7.149 -8.136 1.00 56.12 135 ILE A CA 1
ATOM 1127 C C . ILE A 1 135 ? 3.812 8.591 -8.153 1.00 56.12 135 ILE A C 1
ATOM 1129 O O . ILE A 1 135 ? 2.708 8.824 -7.691 1.00 56.12 135 ILE A O 1
ATOM 1133 N N . GLU A 1 136 ? 4.545 9.548 -8.720 1.00 54.12 136 GLU A N 1
ATOM 1134 C CA . GLU A 1 136 ? 4.086 10.942 -8.818 1.00 54.12 136 GLU A CA 1
ATOM 1135 C C . GLU A 1 136 ? 2.819 11.051 -9.679 1.00 54.12 136 GLU A C 1
ATOM 1137 O O . GLU A 1 136 ? 1.809 11.614 -9.257 1.00 54.12 136 GLU A O 1
ATOM 1142 N N . LYS A 1 137 ? 2.827 10.397 -10.848 1.00 61.91 137 LYS A N 1
ATOM 1143 C CA . LYS A 1 137 ? 1.666 10.349 -11.744 1.00 61.91 137 LYS A CA 1
ATOM 1144 C C . LYS A 1 137 ? 0.504 9.567 -11.131 1.00 61.91 137 LYS A C 1
ATOM 1146 O O . LYS A 1 137 ? -0.644 9.963 -11.297 1.00 61.91 137 LYS A O 1
ATOM 1151 N N . GLU A 1 138 ? 0.790 8.471 -10.434 1.00 61.91 138 GLU A N 1
ATOM 1152 C CA . GLU A 1 138 ? -0.246 7.669 -9.776 1.00 61.91 138 GLU A CA 1
ATOM 1153 C C . GLU A 1 138 ? -0.830 8.403 -8.558 1.00 61.91 138 GLU A C 1
ATOM 1155 O O . GLU A 1 138 ? -2.041 8.465 -8.421 1.00 61.91 138 GLU A O 1
ATOM 1160 N N . THR A 1 139 ? -0.014 9.067 -7.737 1.00 58.47 139 THR A N 1
ATOM 1161 C CA . THR A 1 139 ? -0.467 9.847 -6.568 1.00 58.47 139 THR A CA 1
ATOM 1162 C C . THR A 1 139 ? -1.348 11.020 -6.984 1.00 58.47 139 THR A C 1
ATOM 1164 O O . THR A 1 139 ? -2.367 11.267 -6.344 1.00 58.47 139 THR A O 1
ATOM 1167 N N . GLN A 1 140 ? -1.005 11.714 -8.073 1.00 62.06 140 GLN A N 1
ATOM 1168 C CA . GLN A 1 140 ? -1.833 12.802 -8.590 1.00 62.06 140 GLN A CA 1
ATOM 1169 C C . GLN A 1 140 ? -3.183 12.283 -9.110 1.00 62.06 140 GLN A C 1
ATOM 1171 O O . GLN A 1 140 ? -4.232 12.777 -8.704 1.00 62.06 140 GLN A O 1
ATOM 1176 N N . LYS A 1 141 ? -3.184 11.210 -9.914 1.00 63.28 141 LYS A N 1
ATOM 1177 C CA . LYS A 1 141 ? -4.429 10.567 -10.373 1.00 63.28 141 LYS A CA 1
ATOM 1178 C C . LYS A 1 141 ? -5.311 10.088 -9.222 1.00 63.28 141 LYS A C 1
ATOM 1180 O O . LYS A 1 141 ? -6.527 10.156 -9.312 1.00 63.28 141 LYS A O 1
ATOM 1185 N N . LEU A 1 142 ? -4.716 9.608 -8.133 1.00 62.69 142 LEU A N 1
ATOM 1186 C CA . LEU A 1 142 ? -5.458 9.147 -6.958 1.00 62.69 142 LEU A CA 1
ATOM 1187 C C . LEU A 1 142 ? -6.191 10.266 -6.225 1.00 62.69 142 LEU A C 1
ATOM 1189 O O . LEU A 1 142 ? -7.242 10.018 -5.624 1.00 62.69 142 LEU A O 1
ATOM 1193 N N . LYS A 1 143 ? -5.643 11.481 -6.265 1.00 61.50 143 LYS A N 1
ATOM 1194 C CA . LYS A 1 143 ? -6.298 12.670 -5.724 1.00 61.50 143 LYS A CA 1
ATOM 1195 C C . LYS A 1 143 ? -7.439 13.118 -6.640 1.00 61.50 143 LYS A C 1
ATOM 1197 O O . LYS A 1 143 ? -8.542 13.352 -6.145 1.00 61.50 143 LYS A O 1
ATOM 1202 N N . ASP A 1 144 ? -7.207 13.096 -7.951 1.00 65.00 144 ASP A N 1
ATOM 1203 C CA . ASP A 1 144 ? -8.069 13.767 -8.929 1.00 65.00 144 ASP A CA 1
ATOM 1204 C C . ASP A 1 144 ? -9.150 12.861 -9.571 1.00 65.00 144 ASP A C 1
ATOM 1206 O O . ASP A 1 144 ? -10.196 13.358 -9.986 1.00 65.00 144 ASP A O 1
ATOM 1210 N N . GLU A 1 145 ? -8.968 11.533 -9.627 1.00 71.56 145 GLU A N 1
ATOM 1211 C CA . GLU A 1 145 ? -9.846 10.611 -10.371 1.00 71.56 145 GLU A CA 1
ATOM 1212 C C . GLU A 1 145 ? -10.515 9.548 -9.475 1.00 71.56 145 GLU A C 1
ATOM 1214 O O . GLU A 1 145 ? -9.894 8.571 -9.041 1.00 71.56 145 GLU A O 1
ATOM 1219 N N . LYS A 1 146 ? -11.837 9.671 -9.263 1.00 66.88 146 LYS A N 1
ATOM 1220 C CA . LYS A 1 146 ? -12.639 8.682 -8.508 1.00 66.88 146 LYS A CA 1
ATOM 1221 C C . LYS A 1 146 ? -12.548 7.269 -9.109 1.00 66.88 146 LYS A C 1
ATOM 1223 O O . LYS A 1 146 ? -12.403 6.301 -8.369 1.00 66.88 146 LYS A O 1
ATOM 1228 N N . SER A 1 147 ? -12.523 7.151 -10.439 1.00 66.62 147 SER A N 1
ATOM 1229 C CA . SER A 1 147 ? -12.402 5.865 -11.140 1.00 66.62 147 SER A CA 1
ATOM 1230 C C . SER A 1 147 ? -11.099 5.121 -10.842 1.00 66.62 147 SER A C 1
ATOM 1232 O O . SER A 1 147 ? -11.091 3.890 -10.798 1.00 66.62 147 SER A O 1
ATOM 1234 N N . GLU A 1 148 ? -9.997 5.844 -10.628 1.00 64.31 148 GLU A N 1
ATOM 1235 C CA . GLU A 1 148 ? -8.694 5.235 -10.350 1.00 64.31 148 GLU A CA 1
ATOM 1236 C C . GLU A 1 148 ? -8.630 4.717 -8.907 1.00 64.31 148 GLU A C 1
ATOM 1238 O O . GLU A 1 148 ? -8.166 3.595 -8.671 1.00 64.31 148 GLU A O 1
ATOM 1243 N N . ARG A 1 149 ? -9.201 5.473 -7.954 1.00 66.88 149 ARG A N 1
ATOM 1244 C CA . ARG A 1 149 ? -9.416 4.998 -6.576 1.00 66.88 149 ARG A CA 1
ATOM 1245 C C . ARG A 1 149 ? -10.284 3.747 -6.551 1.00 66.88 149 ARG A C 1
ATOM 1247 O O . ARG A 1 149 ? -9.873 2.746 -5.968 1.00 66.88 149 ARG A O 1
ATOM 1254 N N . ASP A 1 150 ? -11.423 3.762 -7.239 1.00 67.31 150 ASP A N 1
ATOM 1255 C CA . ASP A 1 150 ? -12.347 2.625 -7.289 1.00 67.31 150 ASP A CA 1
ATOM 1256 C C . ASP A 1 150 ? -11.688 1.382 -7.900 1.00 67.31 150 ASP A C 1
ATOM 1258 O O . ASP A 1 150 ? -11.921 0.261 -7.443 1.00 67.31 150 ASP A O 1
ATOM 1262 N N . ARG A 1 151 ? -10.805 1.545 -8.895 1.00 68.19 151 ARG A N 1
ATOM 1263 C CA . ARG A 1 151 ? -10.035 0.436 -9.482 1.00 68.19 151 ARG A CA 1
ATOM 1264 C C . ARG A 1 151 ? -9.091 -0.220 -8.471 1.00 68.19 151 ARG A C 1
ATOM 1266 O O . ARG A 1 151 ? -8.961 -1.445 -8.472 1.00 68.19 151 ARG A O 1
ATOM 1273 N N . ILE A 1 152 ? -8.427 0.571 -7.631 1.00 63.81 152 ILE A N 1
ATOM 1274 C CA . ILE A 1 152 ? -7.448 0.075 -6.650 1.00 63.81 152 ILE A CA 1
ATOM 1275 C C . ILE A 1 152 ? -8.155 -0.482 -5.416 1.00 63.81 152 ILE A C 1
ATOM 1277 O O . ILE A 1 152 ? -7.837 -1.587 -4.982 1.00 63.81 152 ILE A O 1
ATOM 1281 N N . LEU A 1 153 ? -9.193 0.198 -4.927 1.00 66.25 153 LEU A N 1
ATOM 1282 C CA . LEU A 1 153 ? -10.079 -0.307 -3.873 1.00 66.25 153 LEU A CA 1
ATOM 1283 C C . LEU A 1 153 ? -10.810 -1.572 -4.301 1.00 66.25 153 LEU A C 1
ATOM 1285 O O . LEU A 1 153 ? -11.071 -2.459 -3.484 1.00 66.25 153 LEU A O 1
ATOM 1289 N N . ASN A 1 154 ? -11.060 -1.731 -5.605 1.00 66.94 154 ASN A N 1
ATOM 1290 C CA . ASN A 1 154 ? -11.590 -2.976 -6.127 1.00 66.94 154 ASN A CA 1
ATOM 1291 C C . ASN A 1 154 ? -10.701 -4.189 -5.830 1.00 66.94 154 ASN A C 1
ATOM 1293 O O . ASN A 1 154 ? -11.230 -5.299 -5.731 1.00 66.94 154 ASN A O 1
ATOM 1297 N N . ARG A 1 155 ? -9.400 -3.957 -5.623 1.00 64.88 155 ARG A N 1
ATOM 1298 C CA . ARG A 1 155 ? -8.380 -4.929 -5.219 1.00 64.88 155 ARG A CA 1
ATOM 1299 C C . ARG A 1 155 ? -7.747 -4.571 -3.866 1.00 64.88 155 ARG A C 1
ATOM 1301 O O . ARG A 1 155 ? -6.570 -4.854 -3.669 1.00 64.88 155 ARG A O 1
ATOM 1308 N N . GLY A 1 156 ? -8.492 -3.946 -2.951 1.00 72.00 156 GLY A N 1
ATOM 1309 C CA . GLY A 1 156 ? -7.986 -3.604 -1.620 1.00 72.00 156 GLY A CA 1
ATOM 1310 C C . GLY A 1 156 ? -7.435 -4.829 -0.882 1.00 72.00 156 GLY A C 1
ATOM 1311 O O . GLY A 1 156 ? -7.995 -5.926 -0.977 1.00 72.00 156 GLY A O 1
ATOM 1312 N N . PHE A 1 157 ? -6.329 -4.643 -0.162 1.00 76.38 157 PHE A N 1
ATOM 1313 C CA . PHE A 1 157 ? -5.644 -5.702 0.580 1.00 76.38 157 PHE A CA 1
ATOM 1314 C C . PHE A 1 157 ? -5.680 -5.449 2.094 1.00 76.38 157 PHE A C 1
ATOM 1316 O O . PHE A 1 157 ? -5.805 -4.309 2.543 1.00 76.38 157 PHE A O 1
ATOM 1323 N N . CYS A 1 158 ? -5.510 -6.510 2.879 1.00 73.81 158 CYS A N 1
ATOM 1324 C CA . CYS A 1 158 ? -5.158 -6.462 4.301 1.00 73.81 158 CYS A CA 1
ATOM 1325 C C . CYS A 1 158 ? -4.165 -7.583 4.644 1.00 73.81 158 CYS A C 1
ATOM 1327 O O . CYS A 1 158 ? -4.052 -8.559 3.894 1.00 73.81 158 CYS A O 1
ATOM 1329 N N . LEU A 1 159 ? -3.429 -7.448 5.751 1.00 71.75 159 LEU A N 1
ATOM 1330 C CA . LEU A 1 159 ? -2.663 -8.568 6.312 1.00 71.75 159 LEU A CA 1
ATOM 1331 C C . LEU A 1 159 ? -3.569 -9.472 7.152 1.00 71.75 159 LEU A C 1
ATOM 1333 O O . LEU A 1 159 ? -4.499 -8.992 7.805 1.00 71.75 159 LEU A O 1
ATOM 1337 N N . MET A 1 160 ? -3.289 -10.776 7.094 1.00 54.91 160 MET A N 1
ATOM 1338 C CA . MET A 1 160 ? -3.904 -11.804 7.939 1.00 54.91 160 MET A CA 1
ATOM 1339 C C . MET A 1 160 ? -3.168 -11.948 9.270 1.00 54.91 160 MET A C 1
ATOM 1341 O O . MET A 1 160 ? -1.916 -11.860 9.262 1.00 54.91 160 MET A O 1
#

pLDDT: mean 79.14, std 11.34, range [48.06, 92.5]

Radius of gyration: 19.94 Å; chains: 1; bounding box: 55×30×59 Å

Sequence (160 aa):
MNNASFLILCIFVTIVFYVWDISQHRKTLNRAMLKVHWQHKIFVNIHLKQMCSVYPMLSKVTASFSQSKLQNDSIQEIVSRSKLLDIIDKQQLNKEIDDLMENGSENDKDVFIWYLLTCLWIQDYKYHHMKVMNIEKETQKLKDEKSERDRILNRGFCLM